Protein AF-W1X943-F1 (afdb_monomer_lite)

InterPro domains:
  IPR002725 YgjP-like, metallopeptidase domain [PF01863] (16-71)
  IPR053136 UTP pyrophosphatase-like [PTHR30399] (3-86)

Foldseek 3Di:
DDPDPPDQDFDDDPPDTDRDLDQDDDPVCVVPPPLLVQLSVLLSVLCVPDVDPDPSSVVSSCVSPVCNVVSVVVSVVVVVVVVVVVVPD

Radius of gyration: 15.12 Å; chains: 1; bounding box: 39×36×35 Å

pLDDT: mean 75.96, std 21.96, range [32.97, 97.94]

Sequence (89 aa):
NALGLHTAVSRVQGGKLKAKAEIRVATVFRNAPEPFLRMIVVHELAHLKEKEHNKAFYQLCCHMEPQYHQLEFDTRLWLTQLSLGQDKI

Organism: NCBI:txid1403943

Structure (mmCIF, N/CA/C/O backbone):
data_AF-W1X943-F1
#
_entry.id   AF-W1X943-F1
#
loop_
_atom_site.group_PDB
_atom_site.id
_atom_site.type_symbol
_atom_site.label_atom_id
_atom_site.label_alt_id
_atom_site.label_comp_id
_atom_site.label_asym_id
_atom_site.label_entity_id
_atom_site.label_seq_id
_atom_site.pdbx_PDB_ins_code
_atom_site.Cartn_x
_atom_site.Cartn_y
_atom_site.Cartn_z
_atom_site.occupancy
_atom_site.B_iso_or_equiv
_atom_site.auth_seq_id
_atom_site.auth_comp_id
_atom_site.auth_asym_id
_atom_site.auth_atom_id
_atom_site.pdbx_PDB_model_num
ATOM 1 N N . ASN A 1 1 ? 4.947 7.832 4.605 1.00 43.91 1 ASN A N 1
ATOM 2 C CA . ASN A 1 1 ? 5.249 6.746 3.644 1.00 43.91 1 ASN A CA 1
ATOM 3 C C . ASN A 1 1 ? 3.981 6.230 2.978 1.00 43.91 1 ASN A C 1
ATOM 5 O O . ASN A 1 1 ? 3.675 5.047 3.060 1.00 43.91 1 ASN A O 1
ATOM 9 N N . ALA A 1 2 ? 3.238 7.118 2.322 1.00 44.56 2 ALA A N 1
ATOM 10 C CA . ALA A 1 2 ? 1.958 6.784 1.716 1.00 44.56 2 ALA A CA 1
ATOM 11 C C . ALA A 1 2 ? 2.175 6.231 0.298 1.00 44.56 2 ALA A C 1
ATOM 13 O O . ALA A 1 2 ? 2.824 6.885 -0.516 1.00 44.56 2 ALA A O 1
ATOM 14 N N . LEU A 1 3 ? 1.703 5.010 0.042 1.00 54.22 3 LEU A N 1
ATOM 15 C CA . LEU A 1 3 ? 1.668 4.412 -1.300 1.00 54.22 3 LEU A CA 1
ATOM 16 C C . LEU A 1 3 ? 0.449 4.878 -2.099 1.00 54.22 3 LEU A C 1
ATOM 18 O O . LEU A 1 3 ? 0.505 4.948 -3.325 1.00 54.22 3 LEU A O 1
ATOM 22 N N . GLY A 1 4 ? -0.622 5.252 -1.400 1.00 42.25 4 GLY A N 1
ATOM 23 C CA . GLY A 1 4 ? -1.694 6.074 -1.930 1.00 42.25 4 GLY A CA 1
ATOM 24 C C . GLY A 1 4 ? -1.384 7.544 -1.689 1.00 42.25 4 GLY A C 1
ATOM 25 O O . GLY A 1 4 ? -0.920 7.939 -0.623 1.00 42.25 4 GLY A O 1
ATOM 26 N N . LEU A 1 5 ? -1.653 8.395 -2.671 1.00 42.06 5 LEU A N 1
ATOM 27 C CA . LEU A 1 5 ? -1.738 9.833 -2.454 1.00 42.06 5 LEU A CA 1
ATOM 28 C C . LEU A 1 5 ? -2.953 10.083 -1.532 1.00 42.06 5 LEU A C 1
ATOM 30 O O . LEU A 1 5 ? -4.046 10.348 -2.030 1.00 42.06 5 LEU A O 1
ATOM 34 N N . HIS A 1 6 ? -2.805 9.922 -0.207 1.00 40.62 6 HIS A N 1
ATOM 35 C CA . HIS A 1 6 ? -3.893 10.116 0.758 1.00 40.62 6 HIS A CA 1
ATOM 36 C C . HIS A 1 6 ? -4.340 11.579 0.722 1.00 40.62 6 HIS A C 1
ATOM 38 O O . HIS A 1 6 ? -3.830 12.436 1.440 1.00 40.62 6 HIS A O 1
ATOM 44 N N . THR A 1 7 ? -5.320 11.875 -0.121 1.00 36.22 7 THR A N 1
ATOM 45 C CA . THR A 1 7 ? -6.081 13.116 -0.064 1.00 36.22 7 THR A CA 1
ATOM 46 C C . THR A 1 7 ? -7.451 12.783 0.501 1.00 36.22 7 THR A C 1
ATOM 48 O O . THR A 1 7 ? -8.419 12.557 -0.219 1.00 36.22 7 THR A O 1
ATOM 51 N N . ALA A 1 8 ? -7.531 12.743 1.832 1.00 39.69 8 ALA A N 1
ATOM 52 C CA . ALA A 1 8 ? -8.803 12.846 2.529 1.00 39.69 8 ALA A CA 1
ATOM 53 C C . ALA A 1 8 ? -9.347 14.265 2.297 1.00 39.69 8 ALA A C 1
ATOM 55 O O . ALA A 1 8 ? -8.948 15.216 2.967 1.00 39.69 8 ALA A O 1
ATOM 56 N N . VAL A 1 9 ? -10.222 14.437 1.306 1.00 37.06 9 VAL A N 1
ATOM 57 C CA . VAL A 1 9 ? -10.889 15.725 1.086 1.00 37.06 9 VAL A CA 1
ATOM 58 C C . VAL A 1 9 ? -12.058 15.837 2.062 1.00 37.06 9 VAL A C 1
ATOM 60 O O . VAL A 1 9 ? -13.141 15.300 1.831 1.00 37.06 9 VAL A O 1
ATOM 63 N N . SER A 1 10 ? -11.851 16.568 3.155 1.00 32.97 10 SER A N 1
ATOM 64 C CA . SER A 1 10 ? -12.935 17.027 4.026 1.00 32.97 10 SER A CA 1
ATOM 65 C C . SER A 1 10 ? -13.670 18.179 3.341 1.00 32.97 10 SER A C 1
ATOM 67 O O . SER A 1 10 ? -13.147 19.289 3.264 1.00 32.97 10 SER A O 1
ATOM 69 N N . ARG A 1 11 ? -14.886 17.944 2.829 1.00 35.34 11 ARG A N 1
ATOM 70 C CA . ARG A 1 11 ? -15.743 19.013 2.288 1.00 35.34 11 ARG A CA 1
ATOM 71 C C . ARG A 1 11 ? -16.862 19.334 3.279 1.00 35.34 11 ARG A C 1
ATOM 73 O O . ARG A 1 11 ? -17.651 18.462 3.632 1.00 35.34 11 ARG A O 1
ATOM 80 N N . VAL A 1 12 ? -16.931 20.587 3.725 1.00 37.19 12 VAL A N 1
ATOM 81 C CA . VAL A 1 12 ? -18.006 21.097 4.591 1.00 37.19 12 VAL A CA 1
ATOM 82 C C . VAL A 1 12 ? -19.220 21.419 3.714 1.00 37.19 12 VAL A C 1
ATOM 84 O O . VAL A 1 12 ? -19.108 22.218 2.786 1.00 37.19 12 VAL A O 1
ATOM 87 N N . GLN A 1 13 ? -20.375 20.803 3.982 1.00 33.44 13 GLN A N 1
ATOM 88 C CA . GLN A 1 13 ? -21.646 21.145 3.334 1.00 33.44 13 GLN A CA 1
ATOM 89 C C . GLN A 1 13 ? -22.710 21.366 4.419 1.00 33.44 13 GLN A C 1
ATOM 91 O O . GLN A 1 13 ? -23.303 20.422 4.939 1.00 33.44 13 GLN A O 1
ATOM 96 N N . GLY A 1 14 ? -22.902 22.630 4.810 1.00 51.09 14 GLY A N 1
ATOM 97 C CA . GLY A 1 14 ? -23.655 22.991 6.017 1.00 51.09 14 GLY A CA 1
ATOM 98 C C . GLY A 1 14 ? -22.906 22.639 7.312 1.00 51.09 14 GLY A C 1
ATOM 99 O O . GLY A 1 14 ? -21.814 22.076 7.280 1.00 51.09 14 GLY A O 1
ATOM 100 N N . GLY A 1 15 ? -23.486 22.970 8.470 1.00 44.66 15 GLY A N 1
ATOM 101 C CA . GLY A 1 15 ? -22.862 22.816 9.798 1.00 44.66 15 GLY A CA 1
ATOM 102 C C . GLY A 1 15 ? -22.600 21.375 10.275 1.00 44.66 15 GLY A C 1
ATOM 103 O O . GLY A 1 15 ? -22.476 21.155 11.475 1.00 44.66 15 GLY A O 1
ATOM 104 N N . LYS A 1 16 ? -22.554 20.378 9.379 1.00 44.75 16 LYS A N 1
ATOM 105 C CA . LYS A 1 16 ? -22.284 18.968 9.698 1.00 44.75 16 LYS A CA 1
ATOM 106 C C . LYS A 1 16 ? -21.240 18.384 8.741 1.00 44.75 16 LYS A C 1
ATOM 108 O O . LYS A 1 16 ? -21.457 18.311 7.535 1.00 44.75 16 LYS A O 1
ATOM 113 N N . LEU A 1 17 ? -20.120 17.921 9.296 1.00 40.59 17 LEU A N 1
ATOM 114 C CA . LEU A 1 17 ? -19.097 17.142 8.592 1.00 40.59 17 LEU A CA 1
ATOM 115 C C . LEU A 1 17 ? -19.638 15.732 8.303 1.00 40.59 17 LEU A C 1
ATOM 117 O O . LEU A 1 17 ? -19.798 14.929 9.220 1.00 40.59 17 LEU A O 1
ATOM 121 N N . LYS A 1 18 ? -19.917 15.415 7.034 1.00 41.78 18 LYS A N 1
ATOM 122 C CA . LYS A 1 18 ? -20.094 14.026 6.581 1.00 41.78 18 LYS A CA 1
ATOM 123 C C . LYS A 1 18 ? -18.762 13.525 6.029 1.00 41.78 18 LYS A C 1
ATOM 125 O O . LYS A 1 18 ? -18.306 14.007 4.996 1.00 41.78 18 LYS A O 1
ATOM 130 N N . ALA A 1 19 ? -18.159 12.547 6.697 1.00 46.19 19 ALA A N 1
ATOM 131 C CA . ALA A 1 19 ? -17.030 11.811 6.142 1.00 46.19 19 ALA A CA 1
ATOM 132 C C . ALA A 1 19 ? -17.540 10.906 5.009 1.00 46.19 19 ALA A C 1
ATOM 134 O O . ALA A 1 19 ? -18.358 10.017 5.244 1.00 46.19 19 ALA A O 1
ATOM 135 N N . LYS A 1 20 ? -17.090 11.147 3.776 1.00 50.03 20 LYS A N 1
ATOM 136 C CA . LYS A 1 20 ? -17.299 10.243 2.642 1.00 50.03 20 LYS A CA 1
ATOM 137 C C . LYS A 1 20 ? -15.964 9.556 2.374 1.00 50.03 20 LYS A C 1
ATOM 139 O O . LYS A 1 20 ? -15.000 10.224 2.014 1.00 50.03 20 LYS A O 1
ATOM 144 N N . ALA A 1 21 ? -15.895 8.250 2.610 1.00 53.44 21 ALA A N 1
ATOM 145 C CA . ALA A 1 21 ? -14.706 7.460 2.316 1.00 53.44 21 ALA A CA 1
ATOM 146 C C . ALA A 1 21 ? -14.641 7.210 0.801 1.00 53.44 21 ALA A C 1
ATOM 148 O O . ALA A 1 21 ? -15.378 6.381 0.274 1.00 53.44 21 ALA A O 1
ATOM 149 N N . GLU A 1 22 ? -13.816 7.975 0.086 1.00 61.19 22 GLU A N 1
ATOM 150 C CA . GLU A 1 22 ? -13.536 7.757 -1.336 1.00 61.19 22 GLU A CA 1
ATOM 151 C C . GLU A 1 22 ? -12.144 7.134 -1.488 1.00 61.19 22 GLU A C 1
ATOM 153 O O . GLU A 1 22 ? -11.155 7.737 -1.081 1.00 61.19 22 GLU A O 1
ATOM 158 N N . ILE A 1 23 ? -12.065 5.947 -2.099 1.00 62.88 23 ILE A N 1
ATOM 159 C CA . ILE A 1 23 ? -10.794 5.317 -2.479 1.00 62.88 23 ILE A CA 1
ATOM 160 C C . ILE A 1 23 ? -10.428 5.833 -3.872 1.00 62.88 23 ILE A C 1
ATOM 162 O O . ILE A 1 23 ? -11.143 5.579 -4.844 1.00 62.88 23 ILE A O 1
ATOM 166 N N . ARG A 1 24 ? -9.331 6.586 -3.975 1.00 63.97 24 ARG A N 1
ATOM 167 C CA . ARG A 1 24 ? -8.823 7.122 -5.244 1.00 63.97 24 ARG A CA 1
ATOM 168 C C . ARG A 1 24 ? -7.490 6.471 -5.576 1.00 63.97 24 ARG A C 1
ATOM 170 O O . ARG A 1 24 ? -6.498 6.703 -4.897 1.00 63.97 24 ARG A O 1
ATOM 177 N N . VAL A 1 25 ? -7.468 5.700 -6.658 1.00 66.25 25 VAL A N 1
ATOM 178 C CA . VAL A 1 25 ? -6.239 5.138 -7.223 1.00 66.25 25 VAL A CA 1
ATOM 179 C C . VAL A 1 25 ? -5.699 6.116 -8.270 1.00 66.25 25 VAL A C 1
ATOM 181 O O . VAL A 1 25 ? -6.428 6.531 -9.172 1.00 66.25 25 VAL A O 1
ATOM 184 N N . ALA A 1 26 ? -4.436 6.530 -8.137 1.00 73.88 26 ALA A N 1
ATOM 185 C CA . ALA A 1 26 ? -3.809 7.480 -9.056 1.00 73.88 26 ALA A CA 1
ATOM 186 C C . ALA A 1 26 ? -3.727 6.929 -10.493 1.00 73.88 26 ALA A C 1
ATOM 188 O O . ALA A 1 26 ? -3.584 5.728 -10.713 1.00 73.88 26 ALA A O 1
ATOM 189 N N . THR A 1 27 ? -3.765 7.817 -11.492 1.00 75.25 27 THR A N 1
ATOM 190 C CA . THR A 1 27 ? -3.752 7.439 -12.919 1.00 75.25 27 THR A CA 1
ATOM 191 C C . THR A 1 27 ? -2.501 6.671 -13.339 1.00 75.25 27 THR A C 1
ATOM 193 O O . THR A 1 27 ? -2.577 5.890 -14.286 1.00 75.25 27 THR A O 1
ATOM 196 N N . VAL A 1 28 ? -1.386 6.834 -12.617 1.00 72.12 28 VAL A N 1
ATOM 197 C CA . VAL A 1 28 ? -0.148 6.057 -12.808 1.00 72.12 28 VAL A CA 1
ATOM 198 C C . VAL A 1 28 ? -0.388 4.546 -12.708 1.00 72.12 28 VAL A C 1
ATOM 200 O O . VAL A 1 28 ? 0.266 3.772 -13.397 1.00 72.12 28 VAL A O 1
ATOM 203 N N . PHE A 1 29 ? -1.390 4.118 -11.938 1.00 77.69 29 PHE A N 1
ATOM 204 C CA . PHE A 1 29 ? -1.723 2.706 -11.771 1.00 77.69 29 PHE A CA 1
ATOM 205 C C . PHE A 1 29 ? -2.653 2.155 -12.860 1.00 77.69 29 PHE A C 1
ATOM 207 O O . PHE A 1 29 ? -3.013 0.985 -12.806 1.00 77.69 29 PHE A O 1
ATOM 214 N N . ARG A 1 30 ? -3.036 2.947 -13.873 1.00 79.69 30 ARG A N 1
ATOM 215 C CA . ARG A 1 30 ? -3.905 2.479 -14.973 1.00 79.69 30 ARG A CA 1
ATOM 216 C C . ARG A 1 30 ? -3.351 1.231 -15.667 1.00 79.69 30 ARG A C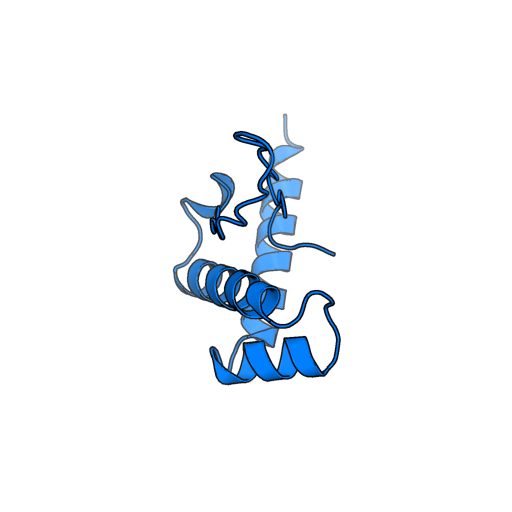 1
ATOM 218 O O . ARG A 1 30 ? -4.125 0.364 -16.051 1.00 79.69 30 ARG A O 1
ATOM 225 N N . ASN A 1 31 ? -2.031 1.170 -15.820 1.00 82.81 31 ASN A N 1
ATOM 226 C CA . ASN A 1 31 ? -1.326 0.060 -16.462 1.00 82.81 31 ASN A CA 1
ATOM 227 C C . ASN A 1 31 ? -0.619 -0.839 -15.436 1.00 82.81 31 ASN A C 1
ATOM 229 O O . ASN A 1 31 ? 0.275 -1.599 -15.803 1.00 82.81 31 ASN A O 1
ATOM 233 N N . ALA A 1 32 ? -0.957 -0.712 -14.149 1.00 85.38 32 ALA A N 1
ATOM 234 C CA . ALA A 1 32 ? -0.364 -1.549 -13.122 1.00 85.38 32 ALA A CA 1
ATOM 235 C C . ALA A 1 32 ? -0.885 -2.991 -13.251 1.00 85.38 32 ALA A C 1
ATOM 237 O O . ALA A 1 32 ? -2.069 -3.193 -13.537 1.00 85.38 32 ALA A O 1
ATOM 238 N N . PRO A 1 33 ? -0.031 -3.997 -13.000 1.00 92.19 33 PRO A N 1
ATOM 239 C CA . PRO A 1 33 ? -0.472 -5.368 -12.799 1.00 92.19 33 PRO A CA 1
ATOM 240 C C . PRO A 1 33 ? -1.605 -5.470 -11.768 1.00 92.19 33 PRO A C 1
ATOM 242 O O . PRO A 1 33 ? -1.602 -4.786 -10.742 1.00 92.19 33 PRO A O 1
ATOM 245 N N . GLU A 1 34 ? -2.549 -6.380 -12.012 1.00 93.81 34 GLU A N 1
ATOM 246 C CA . GLU A 1 34 ? -3.696 -6.643 -11.130 1.00 93.81 34 GLU A CA 1
ATOM 247 C C . GLU A 1 34 ? -3.308 -6.889 -9.653 1.00 93.81 34 GLU A C 1
ATOM 249 O O . GLU A 1 34 ? -3.956 -6.306 -8.776 1.00 93.81 34 GLU A O 1
ATOM 254 N N . PRO A 1 35 ? -2.215 -7.617 -9.329 1.00 94.25 35 PRO A N 1
ATOM 255 C CA . PRO A 1 35 ? -1.771 -7.778 -7.942 1.00 94.25 35 PRO A CA 1
ATOM 256 C C . PRO A 1 35 ? -1.425 -6.459 -7.231 1.00 94.25 35 PRO A C 1
ATOM 258 O O . PRO A 1 35 ? -1.673 -6.322 -6.032 1.00 94.25 35 PRO A O 1
ATOM 261 N N . PHE A 1 36 ? -0.906 -5.458 -7.949 1.00 90.56 36 PHE A N 1
ATOM 262 C CA . PHE A 1 36 ? -0.569 -4.158 -7.358 1.00 90.56 36 PHE A CA 1
ATOM 263 C C . PHE A 1 36 ? -1.831 -3.361 -7.041 1.00 90.56 36 PHE A C 1
ATOM 265 O O . PHE A 1 36 ? -1.935 -2.762 -5.972 1.00 90.56 36 PHE A O 1
ATOM 272 N N . LEU A 1 37 ? -2.830 -3.407 -7.929 1.00 89.75 37 LEU A N 1
ATOM 273 C CA . LEU A 1 37 ? -4.133 -2.784 -7.683 1.00 89.75 37 LEU A CA 1
ATOM 274 C C . LEU A 1 37 ? -4.808 -3.379 -6.447 1.00 89.75 37 LEU A C 1
ATOM 276 O O . LEU A 1 37 ? -5.339 -2.638 -5.621 1.00 89.75 37 LEU A O 1
ATOM 280 N N . ARG A 1 38 ? -4.740 -4.703 -6.285 1.00 91.00 38 ARG A N 1
ATOM 281 C CA . ARG A 1 38 ? -5.280 -5.385 -5.107 1.00 91.00 38 ARG A CA 1
ATOM 282 C C . ARG A 1 38 ? -4.582 -4.946 -3.823 1.00 91.00 38 ARG A C 1
ATOM 284 O O . ARG A 1 38 ? -5.264 -4.610 -2.858 1.00 91.00 38 ARG A O 1
ATOM 291 N N . MET A 1 39 ? -3.249 -4.881 -3.831 1.00 93.75 39 MET A N 1
ATOM 292 C CA . MET A 1 39 ? -2.476 -4.387 -2.688 1.00 93.75 39 MET A CA 1
ATOM 293 C C . MET A 1 39 ? -2.872 -2.953 -2.319 1.00 93.75 39 MET A C 1
ATOM 295 O O . MET A 1 39 ? -3.144 -2.685 -1.151 1.00 93.75 39 MET A O 1
ATOM 299 N N . ILE A 1 40 ? -2.983 -2.055 -3.306 1.00 89.19 40 ILE A N 1
ATOM 300 C CA . ILE A 1 40 ? -3.392 -0.658 -3.085 1.00 89.19 40 ILE A CA 1
ATOM 301 C C . ILE A 1 40 ? -4.786 -0.599 -2.457 1.00 89.19 40 ILE A C 1
ATOM 303 O O . ILE A 1 40 ? -4.992 0.117 -1.483 1.00 89.19 40 ILE A O 1
ATOM 307 N N . VAL A 1 41 ? -5.747 -1.372 -2.968 1.00 90.12 41 VAL A N 1
ATOM 308 C CA . VAL A 1 41 ? -7.103 -1.409 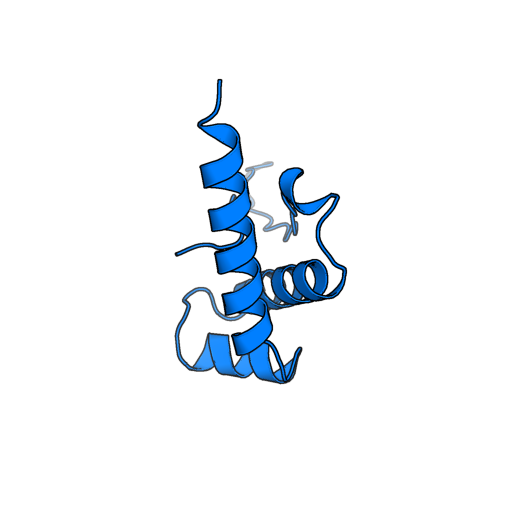-2.404 1.00 90.12 41 VAL A CA 1
ATOM 309 C C . VAL A 1 41 ? -7.090 -1.915 -0.960 1.00 90.12 41 VAL A C 1
ATOM 311 O O . VAL A 1 41 ? -7.715 -1.296 -0.104 1.00 90.12 41 VAL A O 1
ATOM 314 N N . VAL A 1 42 ? -6.351 -2.988 -0.664 1.00 93.56 42 VAL A N 1
ATOM 315 C CA . VAL A 1 42 ? -6.188 -3.514 0.703 1.00 93.56 42 VAL A CA 1
ATOM 316 C C . VAL A 1 42 ? -5.582 -2.465 1.636 1.00 93.56 42 VAL A C 1
ATOM 318 O O . VAL A 1 42 ? -6.086 -2.275 2.742 1.00 93.56 42 VAL A O 1
ATOM 321 N N . HIS A 1 43 ? -4.558 -1.744 1.176 1.00 91.62 43 HIS A N 1
ATOM 322 C CA . HIS A 1 43 ? -3.922 -0.659 1.919 1.00 91.62 43 HIS A CA 1
ATOM 323 C C . HIS A 1 43 ? -4.924 0.444 2.282 1.00 91.62 43 HIS A C 1
ATOM 325 O O . HIS A 1 43 ? -5.064 0.805 3.450 1.00 91.62 43 HIS A O 1
ATOM 331 N N . GLU A 1 44 ? -5.659 0.961 1.295 1.00 88.00 44 GLU A N 1
ATOM 332 C CA . GLU A 1 44 ? -6.629 2.039 1.513 1.00 88.00 44 GLU A CA 1
ATOM 333 C C . GLU A 1 44 ? -7.830 1.584 2.358 1.00 88.00 44 GLU A C 1
ATOM 335 O O . GLU A 1 44 ? -8.346 2.358 3.165 1.00 88.00 44 GLU A O 1
ATOM 340 N N . LEU A 1 45 ? -8.258 0.322 2.234 1.00 90.12 45 LEU A N 1
ATOM 341 C CA . LEU A 1 45 ? -9.295 -0.253 3.094 1.00 90.12 45 LEU A CA 1
ATOM 342 C C .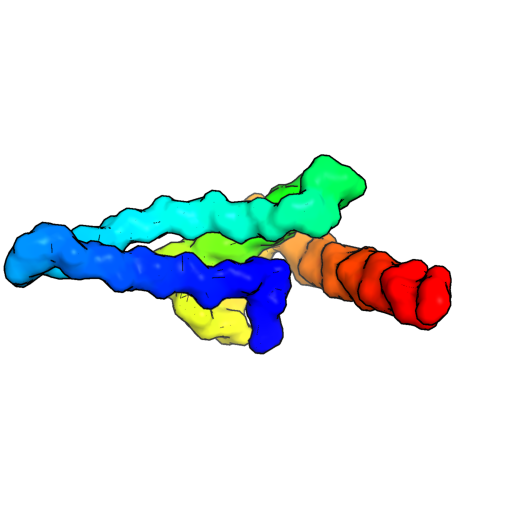 LEU A 1 45 ? -8.832 -0.364 4.549 1.00 90.12 45 LEU A C 1
ATOM 344 O O . LEU A 1 45 ? -9.606 -0.052 5.455 1.00 90.12 45 LEU A O 1
ATOM 348 N N . ALA A 1 46 ? -7.582 -0.765 4.788 1.00 92.50 46 ALA A N 1
ATOM 349 C CA . ALA A 1 46 ? -7.030 -0.834 6.137 1.00 92.50 46 ALA A CA 1
ATOM 350 C C . ALA A 1 46 ? -7.008 0.546 6.815 1.00 92.50 46 ALA A C 1
ATOM 352 O O . ALA A 1 46 ? -7.354 0.642 7.994 1.00 92.50 46 ALA A O 1
ATOM 353 N N . HIS A 1 47 ? -6.748 1.620 6.057 1.00 88.00 47 HIS A N 1
ATOM 354 C CA . HIS A 1 47 ? -6.793 3.007 6.553 1.00 88.00 47 HIS A CA 1
ATOM 355 C C . HIS A 1 47 ? -8.162 3.482 7.040 1.00 88.00 47 HIS A C 1
ATOM 357 O O . HIS A 1 47 ? -8.242 4.441 7.811 1.00 88.00 47 HIS A O 1
ATOM 363 N N . LEU A 1 48 ? -9.251 2.812 6.650 1.00 87.62 48 LEU A N 1
ATOM 364 C CA . LEU A 1 48 ? -10.582 3.114 7.187 1.00 87.62 48 LEU A CA 1
ATOM 365 C C . LEU A 1 48 ? -10.698 2.771 8.678 1.00 87.62 48 LEU A C 1
ATOM 367 O O . LEU A 1 48 ? -11.517 3.369 9.378 1.00 87.62 48 LEU A O 1
ATOM 371 N N . LYS A 1 49 ? -9.892 1.817 9.158 1.00 89.88 49 LYS A N 1
ATOM 372 C CA . LYS A 1 49 ? -9.887 1.349 10.548 1.00 89.88 49 LYS A CA 1
ATOM 373 C C . LYS A 1 49 ? -8.615 1.750 11.296 1.00 89.88 49 LYS A C 1
ATOM 375 O O . LYS A 1 49 ? -8.707 2.227 12.422 1.00 89.88 49 LYS A O 1
ATOM 380 N N . GLU A 1 50 ? -7.457 1.589 10.667 1.00 92.44 50 GLU A N 1
ATOM 381 C CA . GLU A 1 50 ? -6.136 1.819 11.252 1.00 92.44 50 GLU A CA 1
ATOM 382 C C . GLU A 1 50 ? -5.431 2.948 10.494 1.00 92.44 50 GLU A C 1
ATOM 384 O O . GLU A 1 50 ? -5.007 2.760 9.363 1.00 92.44 50 GLU A O 1
ATOM 389 N N . LYS A 1 51 ? -5.308 4.140 11.088 1.00 86.50 51 LYS A N 1
ATOM 390 C CA . LYS A 1 51 ? -4.782 5.321 10.369 1.00 86.50 51 LYS A CA 1
ATOM 391 C C . LYS A 1 51 ? -3.262 5.343 10.205 1.00 86.50 51 LYS A C 1
ATOM 393 O O . LYS A 1 51 ? -2.743 6.041 9.338 1.00 86.50 51 LYS A O 1
ATOM 398 N N . GLU A 1 52 ? -2.549 4.665 11.097 1.00 89.69 52 GLU A N 1
ATOM 399 C CA . GLU A 1 52 ? -1.088 4.636 11.121 1.00 89.69 52 GLU A CA 1
ATOM 400 C C . GLU A 1 52 ? -0.588 3.267 10.681 1.00 89.69 52 GLU A C 1
ATOM 402 O O . GLU A 1 52 ? -1.173 2.249 11.041 1.00 89.69 52 GLU A O 1
ATOM 407 N N . HIS A 1 53 ? 0.544 3.231 9.976 1.00 92.38 53 HIS A N 1
ATOM 408 C CA . HIS A 1 53 ? 1.223 2.003 9.550 1.00 92.38 53 HIS A CA 1
ATOM 409 C C . HIS A 1 53 ? 1.907 1.278 10.724 1.00 92.38 53 HIS A C 1
ATOM 411 O O . HIS A 1 53 ? 3.125 1.106 10.749 1.00 92.38 53 HIS A O 1
ATOM 417 N N . ASN A 1 54 ? 1.124 0.889 11.729 1.00 93.25 54 ASN A N 1
ATOM 418 C CA . ASN A 1 54 ? 1.558 0.173 12.923 1.00 93.25 54 ASN A CA 1
ATOM 419 C C . ASN A 1 54 ? 1.294 -1.344 12.792 1.00 93.25 54 ASN A C 1
ATOM 421 O O . ASN A 1 54 ? 0.833 -1.839 11.762 1.00 93.25 54 ASN A O 1
ATOM 425 N N . LYS A 1 55 ? 1.581 -2.118 13.846 1.00 96.75 55 LYS A N 1
ATOM 426 C CA . LYS A 1 55 ? 1.389 -3.579 13.832 1.00 96.75 55 LYS A CA 1
ATOM 427 C C . LYS A 1 55 ? -0.057 -3.991 13.515 1.00 96.75 55 LYS A C 1
ATOM 429 O O . LYS A 1 55 ? -0.247 -4.960 12.786 1.00 96.75 55 LYS A O 1
ATOM 434 N N . ALA A 1 56 ? -1.052 -3.272 14.038 1.00 97.00 56 ALA A N 1
ATOM 435 C CA . ALA A 1 56 ? -2.462 -3.575 13.804 1.00 97.00 56 ALA A CA 1
ATOM 436 C C . ALA A 1 56 ? -2.854 -3.324 12.340 1.00 97.00 56 ALA A C 1
ATOM 438 O O . ALA A 1 56 ? -3.526 -4.164 11.741 1.00 97.00 56 ALA A O 1
ATOM 439 N N . PHE A 1 57 ? -2.351 -2.242 11.735 1.00 96.44 57 PHE A N 1
ATOM 440 C CA . PHE A 1 57 ? -2.520 -1.968 10.306 1.00 96.44 57 PHE A CA 1
ATOM 441 C C . PHE A 1 57 ? -1.994 -3.116 9.443 1.00 96.44 57 PHE A C 1
ATOM 443 O O . PHE A 1 57 ? -2.733 -3.673 8.635 1.00 96.44 57 PHE A O 1
ATOM 450 N N . TYR A 1 58 ? -0.739 -3.526 9.648 1.00 96.38 58 TYR A N 1
ATOM 451 C CA . TYR A 1 58 ? -0.149 -4.596 8.839 1.00 96.38 58 TYR A CA 1
ATOM 452 C C . TYR A 1 58 ? -0.845 -5.941 9.057 1.00 96.38 58 TYR A C 1
ATOM 454 O O . TYR A 1 58 ? -1.035 -6.689 8.103 1.00 96.38 58 TYR A O 1
ATOM 462 N N . GLN A 1 59 ? -1.285 -6.238 10.282 1.00 97.69 59 GLN A N 1
ATOM 463 C CA . GLN A 1 59 ? -2.090 -7.431 10.552 1.00 97.69 59 GLN A CA 1
ATOM 464 C C . GLN A 1 59 ? -3.420 -7.411 9.793 1.00 97.69 59 GLN A C 1
ATOM 466 O O . GLN A 1 59 ? -3.815 -8.433 9.235 1.00 97.69 59 GLN A O 1
ATOM 471 N N . LEU A 1 60 ? -4.093 -6.260 9.741 1.00 97.75 60 LEU A N 1
ATOM 472 C CA . LEU A 1 60 ? -5.335 -6.094 8.992 1.00 97.75 60 LEU A CA 1
ATOM 473 C C . LEU A 1 60 ? -5.111 -6.243 7.481 1.00 97.75 60 LEU A C 1
ATOM 475 O O . LEU A 1 60 ? -5.882 -6.933 6.817 1.00 97.75 60 LEU A O 1
ATOM 479 N N . CYS A 1 61 ? -4.036 -5.665 6.946 1.00 97.44 61 CYS A N 1
ATOM 480 C CA . CYS A 1 61 ? -3.657 -5.840 5.547 1.00 97.44 61 CYS A CA 1
ATOM 481 C C . CYS A 1 61 ? -3.384 -7.311 5.204 1.00 97.44 61 CYS A C 1
ATOM 483 O O . CYS A 1 61 ? -3.973 -7.833 4.261 1.00 97.44 61 CYS A O 1
ATOM 485 N N . CYS A 1 62 ? -2.564 -8.003 6.000 1.00 97.88 62 CYS A N 1
ATOM 486 C CA . CYS A 1 62 ? -2.235 -9.417 5.792 1.00 97.88 62 CYS A CA 1
ATOM 487 C C . CYS A 1 62 ? -3.439 -10.352 5.976 1.00 97.88 62 CYS A C 1
ATOM 489 O O . CYS A 1 62 ? -3.458 -11.450 5.425 1.00 97.88 62 CYS A O 1
ATOM 491 N N . HIS A 1 63 ? -4.452 -9.930 6.737 1.00 97.88 63 HIS A N 1
ATOM 492 C CA . HIS A 1 63 ? -5.717 -10.651 6.827 1.00 97.88 63 HIS A CA 1
ATOM 493 C C . HIS A 1 63 ? -6.522 -10.579 5.518 1.00 97.88 63 HIS A C 1
ATOM 495 O O . HIS A 1 63 ? -7.153 -11.563 5.144 1.00 97.88 63 HIS A O 1
ATOM 501 N N . MET A 1 64 ? -6.498 -9.436 4.822 1.00 97.81 64 MET A N 1
ATOM 502 C CA . MET A 1 64 ? -7.205 -9.247 3.547 1.00 97.81 64 MET A CA 1
ATOM 503 C C . MET A 1 64 ? -6.416 -9.772 2.337 1.00 97.81 64 MET A C 1
ATOM 505 O O . MET A 1 64 ? -7.020 -10.247 1.380 1.00 97.81 64 MET A O 1
ATOM 509 N N . GLU A 1 65 ? -5.083 -9.700 2.370 1.00 97.75 65 GLU A N 1
ATOM 510 C CA . GLU A 1 65 ? -4.187 -10.215 1.329 1.00 97.75 65 GLU A CA 1
ATOM 511 C C . GLU A 1 65 ? -2.953 -10.866 1.981 1.00 97.75 65 GLU A C 1
ATOM 513 O O . GLU A 1 65 ? -2.062 -10.158 2.456 1.00 97.75 65 GLU A O 1
ATOM 518 N N . PRO A 1 66 ? -2.866 -12.208 2.019 1.00 97.94 66 PRO A N 1
ATOM 519 C CA . PRO A 1 66 ? -1.755 -12.917 2.656 1.00 97.94 66 PRO A CA 1
ATOM 520 C C . PRO A 1 66 ? -0.369 -12.561 2.099 1.00 97.94 66 PRO A C 1
ATOM 522 O O . PRO A 1 66 ? 0.620 -12.647 2.825 1.00 97.94 66 PRO A O 1
ATOM 525 N N . GLN A 1 67 ? -0.277 -12.148 0.830 1.00 97.75 67 GLN A N 1
ATOM 526 C CA . GLN A 1 67 ? 0.980 -11.741 0.192 1.00 97.75 67 GLN A CA 1
ATOM 527 C C . GLN A 1 67 ? 1.257 -10.235 0.311 1.00 97.75 67 GLN A C 1
ATOM 529 O O . GLN A 1 67 ? 2.160 -9.723 -0.352 1.00 97.75 67 GLN A O 1
ATOM 534 N N . TYR A 1 68 ? 0.503 -9.513 1.147 1.00 97.31 68 TYR A N 1
ATOM 535 C CA . TYR A 1 68 ? 0.500 -8.051 1.193 1.00 97.31 68 TYR A CA 1
ATOM 536 C C . TYR A 1 68 ? 1.904 -7.444 1.284 1.00 97.31 68 TYR A C 1
ATOM 538 O O . TYR A 1 68 ? 2.218 -6.539 0.521 1.00 97.31 68 TYR A O 1
ATOM 546 N N . HIS A 1 69 ? 2.774 -7.962 2.155 1.00 96.44 69 HIS A N 1
ATOM 547 C CA . HIS A 1 69 ? 4.128 -7.421 2.307 1.00 96.44 69 HIS A CA 1
ATOM 548 C C . HIS A 1 69 ? 4.965 -7.522 1.029 1.00 96.44 69 HIS A C 1
ATOM 550 O O . HIS A 1 69 ? 5.673 -6.575 0.687 1.00 96.44 69 HIS A O 1
ATOM 556 N N . GLN A 1 70 ? 4.870 -8.648 0.318 1.00 97.69 70 GLN A N 1
ATOM 557 C CA . GLN A 1 70 ? 5.606 -8.840 -0.926 1.00 97.69 70 GLN A CA 1
ATOM 558 C C . GLN A 1 70 ? 5.060 -7.913 -2.012 1.00 97.69 70 GLN A C 1
ATOM 560 O O . GLN A 1 70 ? 5.818 -7.184 -2.645 1.00 97.69 70 GLN A O 1
ATOM 565 N N . LEU A 1 71 ? 3.735 -7.859 -2.155 1.00 95.94 71 LEU A N 1
ATOM 566 C CA . LEU A 1 71 ? 3.087 -6.985 -3.128 1.00 95.94 71 LEU A CA 1
ATOM 567 C C . LEU A 1 71 ? 3.333 -5.499 -2.830 1.00 95.94 71 LEU A C 1
ATOM 569 O O . LEU A 1 71 ? 3.463 -4.702 -3.760 1.00 95.94 71 LEU A O 1
ATOM 573 N N . GLU A 1 72 ? 3.421 -5.113 -1.553 1.00 94.69 72 GLU A N 1
ATOM 574 C CA . GLU A 1 72 ? 3.757 -3.750 -1.144 1.00 94.69 72 GLU A CA 1
ATOM 575 C C . GLU A 1 72 ? 5.172 -3.387 -1.603 1.00 94.69 72 GLU A C 1
ATOM 577 O O . GLU A 1 72 ? 5.379 -2.337 -2.220 1.00 94.69 72 GLU A O 1
ATOM 582 N N . PHE A 1 73 ? 6.139 -4.265 -1.331 1.00 94.81 73 PHE A N 1
ATOM 583 C CA . PHE A 1 73 ? 7.520 -4.088 -1.762 1.00 94.81 73 PHE A CA 1
ATOM 584 C C . PHE A 1 73 ? 7.636 -4.016 -3.291 1.00 94.81 73 PHE A C 1
ATOM 586 O O . PHE A 1 73 ? 8.213 -3.059 -3.811 1.00 94.81 73 PHE A O 1
ATOM 593 N N . ASP A 1 74 ? 7.033 -4.960 -4.014 1.00 94.88 74 ASP A N 1
ATOM 594 C CA . ASP A 1 74 ? 7.097 -5.023 -5.477 1.00 94.88 74 ASP A CA 1
ATOM 595 C C . ASP A 1 74 ? 6.465 -3.787 -6.125 1.00 94.88 74 ASP A C 1
ATOM 597 O O . ASP A 1 74 ? 7.017 -3.220 -7.069 1.00 94.88 74 ASP A O 1
ATOM 601 N N . THR A 1 75 ? 5.344 -3.305 -5.577 1.00 89.25 75 THR A N 1
ATOM 602 C CA . THR A 1 75 ? 4.697 -2.079 -6.063 1.00 89.25 75 THR A CA 1
ATOM 603 C C . THR A 1 75 ? 5.589 -0.859 -5.843 1.00 89.25 75 THR A C 1
ATOM 605 O O . THR A 1 75 ? 5.706 -0.018 -6.736 1.00 89.25 75 THR A O 1
ATOM 608 N N . ARG A 1 76 ? 6.251 -0.751 -4.680 1.00 87.00 76 ARG A N 1
ATOM 609 C CA . ARG A 1 76 ? 7.219 0.328 -4.407 1.00 87.00 76 ARG A CA 1
ATOM 610 C C . ARG A 1 76 ? 8.384 0.278 -5.393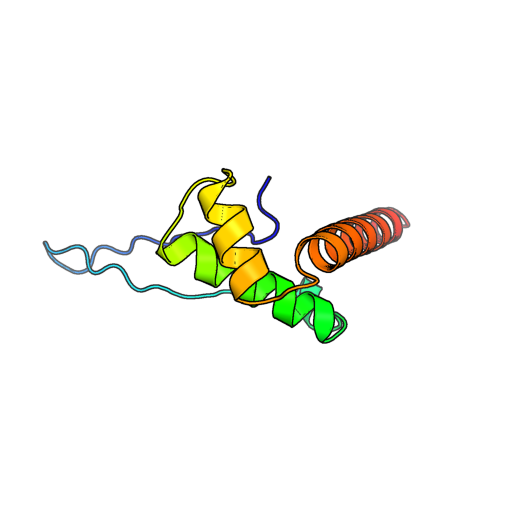 1.00 87.00 76 ARG A C 1
ATOM 612 O O . ARG A 1 76 ? 8.731 1.311 -5.959 1.00 87.00 76 ARG A O 1
ATOM 619 N N . LEU A 1 77 ? 8.942 -0.908 -5.631 1.00 88.88 77 LEU A N 1
ATOM 620 C CA . LEU A 1 77 ? 10.045 -1.109 -6.569 1.00 88.88 77 LEU A CA 1
ATOM 621 C C . LEU A 1 77 ? 9.648 -0.736 -8.003 1.00 88.88 77 LEU A C 1
ATOM 623 O O . LEU A 1 77 ? 10.387 -0.027 -8.686 1.00 88.88 77 LEU A O 1
ATOM 627 N N . TRP A 1 78 ? 8.464 -1.159 -8.445 1.00 86.19 78 TRP A N 1
ATOM 628 C CA . TRP A 1 78 ? 7.920 -0.808 -9.755 1.00 86.19 78 TRP A CA 1
ATOM 629 C C . TRP A 1 78 ? 7.727 0.705 -9.916 1.00 86.19 78 TRP A C 1
ATOM 631 O O . TRP A 1 78 ? 8.135 1.273 -10.927 1.00 86.19 78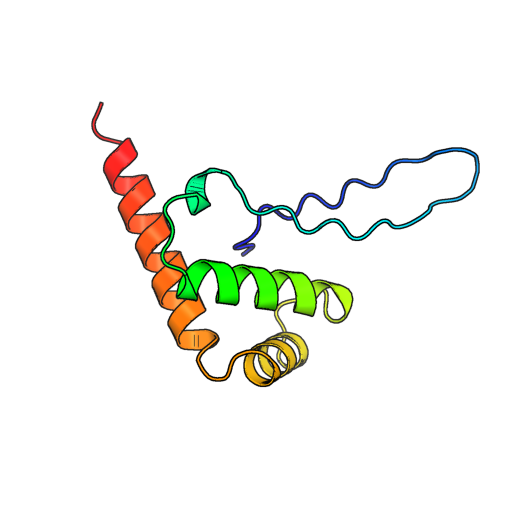 TRP A O 1
ATOM 641 N N . LEU A 1 79 ? 7.185 1.388 -8.901 1.00 83.06 79 LEU A N 1
ATOM 642 C CA . LEU A 1 79 ? 7.050 2.849 -8.915 1.00 83.06 79 LEU A CA 1
ATOM 643 C C . LEU A 1 79 ? 8.411 3.556 -8.998 1.00 83.06 79 LEU A C 1
ATOM 645 O O . LEU A 1 79 ? 8.542 4.524 -9.744 1.00 83.06 79 LEU A O 1
ATOM 649 N N . THR A 1 80 ? 9.429 3.063 -8.287 1.00 84.88 80 THR A N 1
ATOM 650 C CA . THR A 1 80 ? 10.804 3.579 -8.391 1.00 84.88 80 THR A CA 1
ATOM 651 C C . THR A 1 80 ? 11.382 3.380 -9.792 1.00 84.88 80 THR A C 1
ATOM 653 O O . THR A 1 80 ? 12.019 4.278 -10.339 1.00 84.88 80 THR A O 1
ATOM 656 N N . GLN A 1 81 ? 11.147 2.223 -10.413 1.00 87.69 81 GLN A N 1
ATOM 657 C CA . GLN A 1 81 ? 11.588 1.970 -11.783 1.00 87.69 81 GLN A CA 1
ATOM 658 C C . GLN A 1 81 ? 10.898 2.909 -12.786 1.00 87.69 81 GLN A C 1
ATOM 660 O O . GLN A 1 81 ? 11.561 3.427 -13.686 1.00 87.69 81 GLN A O 1
ATOM 665 N N . LEU A 1 82 ? 9.601 3.180 -12.610 1.00 83.25 82 LEU A N 1
ATOM 666 C CA . LEU A 1 82 ? 8.879 4.161 -13.421 1.00 83.25 82 LEU A CA 1
ATOM 667 C C . LEU A 1 82 ? 9.420 5.581 -13.241 1.00 83.25 82 LEU A C 1
ATOM 669 O O . LEU A 1 82 ? 9.603 6.272 -14.241 1.00 83.25 82 LEU A O 1
ATOM 673 N N . SER A 1 83 ? 9.699 6.016 -12.006 1.00 81.31 83 SER A N 1
ATOM 674 C CA . SER A 1 83 ? 10.214 7.368 -11.757 1.00 81.31 83 SER A CA 1
ATOM 675 C C . SER A 1 83 ? 11.586 7.576 -12.399 1.00 81.31 83 SER A C 1
ATOM 677 O O . SER A 1 83 ? 11.799 8.578 -13.067 1.00 81.31 83 SER A O 1
ATOM 679 N N . LEU A 1 84 ? 12.482 6.587 -12.300 1.00 82.06 84 LEU A N 1
ATOM 680 C CA . LEU A 1 84 ? 13.802 6.640 -12.943 1.00 82.06 84 LEU A CA 1
ATOM 681 C C . LEU A 1 84 ? 13.727 6.635 -14.480 1.00 82.06 84 LEU A C 1
ATOM 683 O O . LEU A 1 84 ? 14.641 7.114 -15.149 1.00 82.06 84 LEU A O 1
ATOM 687 N N . GLY A 1 85 ? 12.657 6.080 -15.056 1.00 75.44 85 GLY A N 1
ATOM 688 C CA . GLY A 1 85 ? 12.408 6.120 -16.497 1.00 75.44 85 GLY A CA 1
ATOM 689 C C . GLY A 1 85 ? 11.900 7.474 -17.004 1.00 75.44 85 GLY A C 1
ATOM 690 O O . GLY A 1 85 ? 12.038 7.752 -18.193 1.00 75.44 85 GLY A O 1
ATOM 691 N N . GLN A 1 86 ? 11.330 8.310 -16.129 1.00 62.88 86 GLN A N 1
ATOM 692 C CA . GLN A 1 86 ? 10.779 9.625 -16.480 1.00 62.88 86 GLN A CA 1
ATOM 693 C C . GLN A 1 86 ? 11.838 10.738 -16.518 1.00 62.88 86 GLN A C 1
ATOM 695 O O . GLN A 1 86 ? 11.637 11.719 -17.226 1.00 62.88 86 GLN A O 1
ATOM 700 N N . ASP A 1 87 ? 12.988 10.552 -15.860 1.00 53.28 87 ASP A N 1
ATOM 701 C CA . ASP A 1 87 ? 14.118 11.501 -15.855 1.00 53.28 87 ASP A CA 1
ATOM 702 C C . ASP A 1 87 ? 14.994 11.441 -17.129 1.00 53.28 87 ASP A C 1
ATOM 704 O O . ASP A 1 87 ? 16.052 12.065 -17.205 1.00 53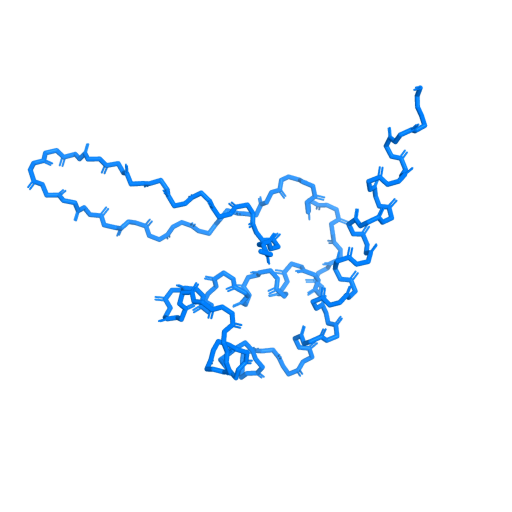.28 87 ASP A O 1
ATOM 708 N N . LYS A 1 88 ? 14.578 10.683 -18.153 1.00 45.00 88 LYS A N 1
ATOM 709 C CA . LYS A 1 88 ? 15.226 10.648 -19.474 1.00 45.00 88 LYS A CA 1
ATOM 710 C C . LYS A 1 88 ? 14.457 11.499 -20.490 1.00 45.00 88 LYS A C 1
ATOM 712 O O . LYS A 1 88 ? 13.875 10.945 -21.423 1.00 45.00 88 LYS A O 1
ATOM 717 N N . ILE A 1 89 ? 14.462 12.821 -20.313 1.00 38.78 89 ILE A N 1
ATOM 718 C CA . ILE A 1 89 ? 14.148 13.824 -21.352 1.00 38.78 89 ILE A CA 1
ATOM 719 C C . ILE A 1 89 ? 15.134 14.981 -21.219 1.00 38.78 89 ILE A C 1
ATOM 721 O O . ILE A 1 89 ? 15.265 15.501 -20.090 1.00 38.78 89 ILE A O 1
#

Secondary structure (DSSP, 8-state):
--SS---------SSS----------GGGGGS-HHHHHHHHHHHHHTTT--SSSHHHHHHHHHH-TTHHHHHHHHHHHHHHHHHHHT--